Protein AF-A0A933IBF9-F1 (afdb_monomer_lite)

Radius of gyration: 13.33 Å; chains: 1; bounding box: 37×21×32 Å

Structure (mmCIF, N/CA/C/O backbone):
data_AF-A0A933IBF9-F1
#
_entry.id   AF-A0A933IBF9-F1
#
loop_
_atom_site.group_PDB
_atom_site.id
_atom_site.type_symbol
_atom_site.label_atom_id
_atom_site.label_alt_id
_atom_site.label_comp_id
_atom_site.label_asym_id
_atom_site.label_entity_id
_atom_site.label_seq_id
_atom_site.pdbx_PDB_ins_code
_atom_site.Cartn_x
_atom_site.Cartn_y
_atom_site.Cartn_z
_atom_site.occupancy
_atom_site.B_iso_or_equiv
_atom_site.auth_seq_id
_atom_site.auth_comp_id
_atom_site.auth_asym_id
_atom_site.auth_atom_id
_atom_site.pdbx_PDB_model_num
ATOM 1 N N . MET A 1 1 ? 18.245 4.380 19.581 1.00 36.62 1 MET A N 1
ATOM 2 C CA . MET A 1 1 ? 18.684 5.538 18.782 1.00 36.62 1 MET A CA 1
ATOM 3 C C . MET A 1 1 ? 17.581 5.829 17.771 1.00 36.62 1 MET A C 1
ATOM 5 O O . MET A 1 1 ? 17.609 5.243 16.704 1.00 36.62 1 MET A O 1
ATOM 9 N N . ILE A 1 2 ? 16.602 6.629 18.232 1.00 41.06 2 ILE A N 1
ATOM 10 C CA . ILE A 1 2 ? 15.610 7.487 17.538 1.00 41.06 2 ILE A CA 1
ATOM 11 C C . ILE A 1 2 ? 14.765 6.877 16.372 1.00 41.06 2 ILE A C 1
ATOM 13 O O . ILE A 1 2 ? 15.323 6.340 15.432 1.00 41.06 2 ILE A O 1
ATOM 17 N N . ASP A 1 3 ? 13.425 6.950 16.269 1.00 47.00 3 ASP A N 1
ATOM 18 C CA . ASP A 1 3 ? 12.416 7.578 17.145 1.00 47.00 3 ASP A CA 1
ATOM 19 C C . ASP A 1 3 ? 10.919 7.409 16.752 1.00 47.00 3 ASP A C 1
ATOM 21 O O . ASP A 1 3 ? 10.118 8.151 17.290 1.00 47.00 3 ASP A O 1
ATOM 25 N N . GLN A 1 4 ? 10.437 6.571 15.815 1.00 43.28 4 GLN A N 1
ATOM 26 C CA . GLN A 1 4 ? 9.064 6.810 15.270 1.00 43.28 4 GLN A CA 1
ATOM 27 C C . GLN A 1 4 ? 8.078 5.634 15.251 1.00 43.28 4 GLN A C 1
ATOM 29 O O . GLN A 1 4 ? 7.389 5.384 14.266 1.00 43.28 4 GLN A O 1
ATOM 34 N N . THR A 1 5 ? 7.881 5.015 16.417 1.00 46.44 5 THR A N 1
ATOM 35 C CA . THR A 1 5 ? 6.589 4.381 16.775 1.00 46.44 5 THR A CA 1
ATOM 36 C C . THR A 1 5 ? 5.510 5.440 17.099 1.00 46.44 5 THR A C 1
ATOM 38 O O . THR A 1 5 ? 4.365 5.108 17.406 1.00 46.44 5 THR A O 1
ATOM 41 N N . GLU A 1 6 ? 5.843 6.730 17.018 1.00 53.41 6 GLU A N 1
ATOM 42 C CA . GLU A 1 6 ? 4.961 7.852 17.340 1.00 53.41 6 GLU A CA 1
ATOM 43 C C . GLU A 1 6 ? 4.094 8.295 16.173 1.00 53.41 6 GLU A C 1
ATOM 45 O O . GLU A 1 6 ? 4.232 9.392 15.627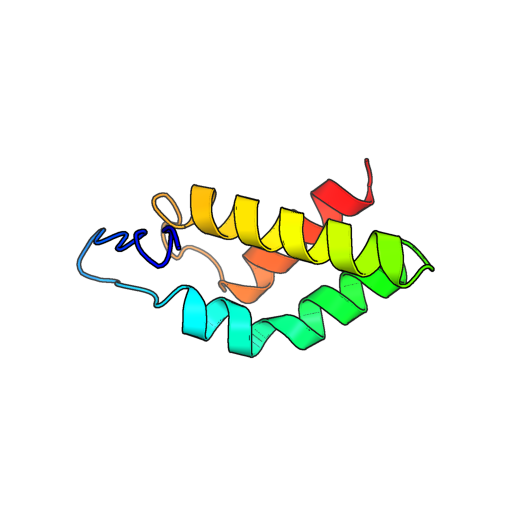 1.00 53.41 6 GLU A O 1
ATOM 50 N N . LYS A 1 7 ? 3.111 7.475 15.824 1.00 47.38 7 LYS A N 1
ATOM 51 C CA . LYS A 1 7 ? 1.954 8.062 15.164 1.00 47.38 7 LYS A CA 1
ATOM 52 C C . LYS A 1 7 ? 0.673 7.354 15.565 1.00 47.38 7 LYS A C 1
ATOM 54 O O . LYS A 1 7 ? -0.009 6.674 14.809 1.00 47.38 7 LYS A O 1
ATOM 59 N N . ASN A 1 8 ? 0.397 7.551 16.849 1.00 45.44 8 ASN A N 1
ATOM 60 C CA . ASN A 1 8 ? -0.902 7.411 17.473 1.00 45.44 8 ASN A CA 1
ATOM 61 C C . ASN A 1 8 ? -1.846 8.435 16.808 1.00 45.44 8 ASN A C 1
ATOM 63 O O . ASN A 1 8 ? -1.970 9.567 17.269 1.00 45.44 8 ASN A O 1
ATOM 67 N N . ILE A 1 9 ? -2.464 8.087 15.674 1.00 52.16 9 ILE A N 1
ATOM 68 C CA . ILE A 1 9 ? -3.636 8.830 15.192 1.00 52.16 9 ILE A CA 1
ATOM 69 C C . ILE A 1 9 ? -4.820 8.301 15.987 1.00 52.16 9 ILE A C 1
ATOM 71 O O . ILE A 1 9 ? -5.468 7.334 15.599 1.00 52.16 9 ILE A O 1
ATOM 75 N N . GLN A 1 10 ? -5.097 8.945 17.116 1.00 57.00 10 GLN A N 1
ATOM 76 C CA . GLN A 1 10 ? -6.451 8.937 17.642 1.00 57.00 10 GLN A CA 1
ATOM 77 C C . GLN A 1 10 ? -7.298 9.865 16.773 1.00 57.00 10 GLN A C 1
ATOM 79 O O . GLN A 1 10 ? -7.110 11.080 16.792 1.00 57.00 10 GLN A O 1
ATOM 84 N N . ALA A 1 11 ? -8.231 9.301 16.009 1.00 44.19 11 ALA A N 1
ATOM 85 C CA . ALA A 1 11 ? -9.277 10.074 15.354 1.00 44.19 11 ALA A CA 1
ATOM 86 C C . ALA A 1 11 ? -10.593 9.281 15.326 1.00 44.19 11 ALA A C 1
ATOM 88 O O . ALA A 1 11 ? -10.875 8.540 14.391 1.00 44.19 11 ALA A O 1
ATOM 89 N N . GLY A 1 12 ? -11.410 9.492 16.363 1.00 38.81 12 GLY A N 1
ATOM 90 C CA . GLY A 1 12 ? -12.852 9.224 16.363 1.00 38.81 12 GLY A CA 1
ATOM 91 C C . GLY A 1 12 ? -13.300 7.788 16.695 1.00 38.81 12 GLY A C 1
ATOM 92 O O . GLY A 1 12 ? -12.519 6.848 16.594 1.00 38.81 12 GLY A O 1
ATOM 93 N N . PRO A 1 13 ? -14.581 7.602 17.081 1.00 41.41 13 PRO A N 1
ATOM 94 C CA . PRO A 1 13 ? -15.145 6.362 17.646 1.00 41.41 13 PRO A CA 1
ATOM 95 C C . PRO A 1 13 ? -15.162 5.137 16.706 1.00 41.41 13 PRO A C 1
ATOM 97 O O . PRO A 1 13 ? -15.603 4.067 17.111 1.00 41.41 13 PRO A O 1
ATOM 100 N N . GLN A 1 14 ? -14.635 5.263 15.485 1.00 51.00 14 GLN A N 1
ATOM 101 C CA . GLN A 1 14 ? -14.395 4.168 14.544 1.00 51.00 14 GLN A CA 1
ATOM 102 C C . GLN A 1 14 ? -12.876 4.021 14.326 1.00 51.00 14 GLN A C 1
ATOM 104 O O . GLN A 1 14 ? -12.361 4.252 13.233 1.00 51.00 14 GLN A O 1
ATOM 109 N N . SER A 1 15 ? -12.137 3.723 15.397 1.00 57.88 15 SER A N 1
ATOM 110 C CA . SER A 1 15 ? -10.674 3.603 15.368 1.00 57.88 15 SER A CA 1
ATOM 111 C C . SER A 1 15 ? -10.257 2.348 14.598 1.00 57.88 15 SER A C 1
ATOM 113 O O . SER A 1 15 ? -10.084 1.283 15.186 1.00 57.88 15 SER A O 1
ATOM 115 N N . TYR A 1 16 ? -10.102 2.451 13.279 1.00 62.75 16 TYR A N 1
ATOM 116 C CA . TYR A 1 16 ? -9.450 1.401 12.501 1.00 62.75 16 TYR A CA 1
ATOM 117 C C . TYR A 1 16 ? -7.969 1.358 12.872 1.00 62.75 16 TYR A C 1
ATOM 119 O O . TYR A 1 16 ? -7.249 2.334 12.648 1.00 62.75 16 TYR A O 1
ATOM 127 N N . ASP A 1 17 ? -7.501 0.229 13.410 1.00 74.38 17 ASP A N 1
ATOM 128 C CA . ASP A 1 17 ? -6.069 0.020 13.585 1.00 74.38 17 ASP A CA 1
ATOM 129 C C . ASP A 1 17 ? -5.424 -0.129 12.203 1.00 74.38 17 ASP A C 1
ATOM 131 O O . ASP A 1 17 ? -5.556 -1.141 11.508 1.00 74.38 17 ASP A O 1
ATOM 135 N N . ILE A 1 18 ? -4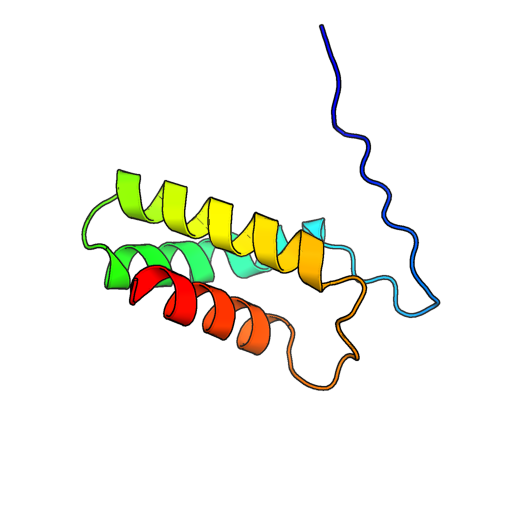.714 0.916 11.782 1.00 71.81 18 ILE A N 1
ATOM 136 C CA . ILE A 1 18 ? -4.001 0.923 10.510 1.00 71.81 18 ILE A CA 1
ATOM 137 C C . ILE A 1 18 ? -2.963 -0.201 10.443 1.00 71.81 18 ILE A C 1
ATOM 139 O O . ILE A 1 18 ? -2.695 -0.705 9.356 1.00 71.81 18 ILE A O 1
ATOM 143 N N . LYS A 1 19 ? -2.413 -0.653 11.579 1.00 77.31 19 LYS A N 1
ATOM 144 C CA . LYS A 1 19 ? -1.488 -1.791 11.608 1.00 77.31 19 LYS A CA 1
ATOM 145 C C . LYS A 1 19 ? -2.197 -3.081 11.232 1.00 77.31 19 LYS A C 1
ATOM 147 O O . LYS A 1 19 ? -1.649 -3.860 10.454 1.00 77.31 19 LYS A O 1
ATOM 152 N N . GLU A 1 20 ? -3.410 -3.294 11.727 1.00 81.50 20 GLU A N 1
ATOM 153 C CA . GLU A 1 20 ? -4.219 -4.468 11.395 1.00 81.50 20 GLU A CA 1
ATOM 154 C C . GLU A 1 20 ? -4.607 -4.459 9.912 1.00 81.50 20 GLU A C 1
ATOM 156 O O . GLU A 1 20 ? -4.444 -5.459 9.205 1.00 81.50 20 GLU A O 1
ATOM 161 N N . VAL A 1 21 ? -5.021 -3.292 9.413 1.00 80.56 21 VAL A N 1
ATOM 162 C CA . VAL A 1 21 ? -5.323 -3.071 7.995 1.00 80.56 21 VAL A CA 1
ATOM 163 C C . VAL A 1 21 ? -4.107 -3.365 7.118 1.00 80.56 21 VAL A C 1
ATOM 165 O O . VAL A 1 21 ? -4.227 -4.102 6.137 1.00 80.56 21 VAL A O 1
ATOM 168 N N . ILE A 1 22 ? -2.942 -2.809 7.457 1.00 81.69 22 ILE A N 1
ATOM 169 C CA . ILE A 1 22 ? -1.702 -3.007 6.700 1.00 81.69 22 ILE A CA 1
ATOM 170 C C . ILE A 1 22 ? -1.306 -4.478 6.734 1.00 81.69 22 ILE A C 1
ATOM 172 O O . ILE A 1 22 ? -1.081 -5.062 5.681 1.00 81.69 22 ILE A O 1
ATOM 176 N N . THR A 1 23 ? -1.270 -5.105 7.909 1.00 83.81 23 THR A N 1
ATOM 177 C CA . THR A 1 23 ? -0.834 -6.501 8.059 1.00 83.81 23 THR A CA 1
ATOM 178 C C . THR A 1 23 ? -1.715 -7.438 7.238 1.00 83.81 23 THR A C 1
ATOM 180 O O . THR A 1 23 ? -1.199 -8.220 6.438 1.00 83.81 23 THR A O 1
ATOM 183 N N . SER A 1 24 ? -3.036 -7.274 7.334 1.00 86.56 24 SER A N 1
ATOM 184 C CA . SER A 1 24 ? -4.019 -8.116 6.643 1.00 86.56 24 SER A CA 1
ATOM 185 C C . SER A 1 24 ? -4.022 -7.936 5.121 1.00 86.56 24 SER A C 1
ATOM 187 O O . SER A 1 24 ? -4.357 -8.865 4.388 1.00 86.56 24 SER A O 1
ATOM 189 N N . ASN A 1 25 ? -3.647 -6.753 4.621 1.00 86.00 25 ASN A N 1
ATOM 190 C CA . ASN A 1 25 ? -3.676 -6.440 3.187 1.00 86.00 25 ASN A CA 1
ATOM 191 C C . ASN A 1 25 ? -2.284 -6.399 2.534 1.00 86.00 25 ASN A C 1
ATOM 193 O O . ASN A 1 25 ? -2.200 -6.370 1.306 1.00 86.00 25 ASN A O 1
ATOM 197 N N . SER A 1 26 ? -1.207 -6.454 3.323 1.00 84.88 26 SER A N 1
ATOM 198 C CA . SER A 1 26 ? 0.199 -6.376 2.896 1.00 84.88 26 SER A CA 1
ATOM 199 C C . SER A 1 26 ? 0.501 -7.279 1.709 1.00 84.88 26 SER A C 1
ATOM 201 O O . SER A 1 26 ? 0.931 -6.814 0.655 1.00 84.88 26 SER A O 1
ATOM 203 N N . GLN A 1 27 ? 0.187 -8.566 1.835 1.00 89.38 27 GLN A N 1
ATOM 204 C CA . GLN A 1 27 ? 0.482 -9.554 0.810 1.00 89.38 27 GLN A CA 1
ATOM 205 C C . GLN A 1 27 ? -0.353 -9.351 -0.464 1.00 89.38 27 GLN A C 1
ATOM 207 O O . GLN A 1 27 ? 0.136 -9.587 -1.569 1.00 89.38 27 GLN A O 1
ATOM 212 N N . ALA A 1 28 ? -1.606 -8.910 -0.334 1.00 90.31 28 ALA A N 1
ATOM 213 C CA . ALA A 1 28 ? -2.490 -8.671 -1.473 1.00 90.31 28 ALA A CA 1
ATOM 214 C C . ALA A 1 28 ? -2.063 -7.431 -2.273 1.00 90.31 28 ALA A C 1
ATOM 216 O O . ALA A 1 28 ? -1.993 -7.492 -3.503 1.00 90.31 28 ALA A O 1
ATOM 217 N N . ILE A 1 29 ? -1.729 -6.342 -1.572 1.00 90.00 29 ILE A N 1
ATOM 218 C CA . ILE A 1 29 ? -1.232 -5.100 -2.171 1.00 90.00 29 ILE A CA 1
ATOM 219 C C . ILE A 1 29 ? 0.137 -5.327 -2.798 1.00 90.00 29 ILE A C 1
ATOM 221 O O . ILE A 1 29 ? 0.310 -4.991 -3.961 1.00 90.00 29 ILE A O 1
ATOM 225 N N . TYR A 1 30 ? 1.055 -6.011 -2.115 1.00 91.12 30 TYR A N 1
ATOM 226 C CA . TYR A 1 30 ? 2.362 -6.338 -2.681 1.00 91.12 30 TYR A CA 1
ATOM 227 C C . TYR A 1 30 ? 2.251 -7.128 -3.991 1.00 91.12 30 TYR A C 1
ATOM 229 O O . TYR A 1 30 ? 2.889 -6.792 -4.984 1.00 91.12 30 TYR A O 1
ATOM 237 N N . ARG A 1 31 ? 1.377 -8.145 -4.042 1.00 92.19 31 ARG A N 1
ATOM 238 C CA . ARG A 1 31 ? 1.120 -8.899 -5.282 1.00 92.19 31 ARG A CA 1
ATOM 239 C C . ARG A 1 31 ? 0.517 -8.028 -6.383 1.00 92.19 31 ARG A C 1
ATOM 241 O O . ARG A 1 31 ? 0.768 -8.292 -7.554 1.00 92.19 31 ARG A O 1
ATOM 248 N N . LEU A 1 32 ? -0.318 -7.047 -6.038 1.00 90.56 32 LEU A N 1
ATOM 249 C CA . LEU A 1 32 ? -0.861 -6.093 -7.004 1.00 90.56 32 LEU A CA 1
ATOM 250 C C . LEU A 1 32 ? 0.239 -5.173 -7.532 1.00 90.56 32 LEU A C 1
ATOM 252 O O . LEU A 1 32 ? 0.394 -5.081 -8.742 1.00 90.56 32 LEU A O 1
ATOM 256 N N . CYS A 1 33 ? 1.026 -4.570 -6.645 1.00 90.81 33 CYS A N 1
ATOM 257 C CA . CYS A 1 33 ? 2.159 -3.724 -6.996 1.00 90.81 33 CYS A CA 1
ATOM 258 C C . CYS A 1 33 ? 3.155 -4.474 -7.881 1.00 90.81 33 CYS A C 1
ATOM 260 O O . CYS A 1 33 ? 3.526 -3.967 -8.927 1.00 90.81 33 CYS A O 1
ATOM 262 N N . TYR A 1 34 ? 3.473 -5.727 -7.555 1.00 92.69 34 TYR A N 1
ATOM 263 C CA . TYR A 1 34 ? 4.340 -6.569 -8.377 1.00 92.69 34 TYR A CA 1
ATOM 264 C C . TYR A 1 34 ? 3.782 -6.841 -9.779 1.00 92.69 34 TYR A C 1
ATOM 266 O O . TYR A 1 34 ? 4.532 -6.846 -10.749 1.00 92.69 34 TYR A O 1
ATOM 274 N N . ARG A 1 35 ? 2.462 -7.025 -9.918 1.00 90.44 35 ARG A N 1
ATOM 275 C CA . ARG A 1 35 ? 1.829 -7.144 -11.243 1.00 90.44 35 ARG A CA 1
ATOM 276 C C . ARG A 1 35 ? 1.852 -5.837 -12.036 1.00 90.44 35 ARG A C 1
ATOM 278 O O . ARG A 1 35 ? 1.795 -5.900 -13.256 1.00 90.44 35 ARG A O 1
ATOM 285 N N . LEU A 1 36 ? 1.882 -4.691 -11.358 1.00 87.44 36 LEU A N 1
ATOM 286 C CA . LEU A 1 36 ? 1.921 -3.372 -11.992 1.00 87.44 36 LEU A CA 1
ATOM 287 C C . LEU A 1 36 ? 3.345 -2.989 -12.414 1.00 87.44 36 LEU A C 1
ATOM 289 O O . LEU A 1 36 ? 3.520 -2.447 -13.497 1.00 87.44 36 LEU A O 1
ATOM 293 N N . THR A 1 37 ? 4.352 -3.294 -11.593 1.00 90.50 37 THR A N 1
ATOM 294 C CA . THR A 1 37 ? 5.742 -2.878 -11.832 1.00 90.50 37 THR A CA 1
ATOM 295 C C . THR A 1 37 ? 6.586 -3.929 -12.550 1.00 90.50 37 THR A C 1
ATOM 297 O O . THR A 1 37 ? 7.563 -3.590 -13.205 1.00 90.50 37 THR A O 1
ATOM 300 N N . GLY A 1 38 ? 6.258 -5.219 -12.417 1.00 90.44 38 GLY A N 1
ATOM 301 C CA . GLY A 1 38 ? 7.034 -6.320 -12.999 1.00 90.44 38 GLY A CA 1
ATOM 302 C C . GLY A 1 38 ? 8.393 -6.585 -12.330 1.00 90.44 38 GLY A C 1
ATOM 303 O O . GLY A 1 38 ? 9.076 -7.536 -12.705 1.00 90.44 38 GLY A O 1
ATOM 304 N N . ASN A 1 39 ? 8.778 -5.798 -11.321 1.00 91.12 39 ASN A N 1
ATOM 305 C CA . ASN A 1 39 ? 10.032 -5.930 -10.579 1.00 91.12 39 ASN A CA 1
ATOM 306 C C . ASN A 1 39 ? 9.782 -5.867 -9.064 1.00 91.12 39 ASN A C 1
ATOM 308 O O . ASN A 1 39 ? 8.910 -5.145 -8.585 1.00 91.12 39 ASN A O 1
ATOM 312 N N . VAL A 1 40 ? 10.564 -6.639 -8.310 1.00 91.56 40 VAL A N 1
ATOM 313 C CA . VAL A 1 40 ? 10.503 -6.756 -6.849 1.00 91.56 40 VAL A CA 1
ATOM 314 C C . VAL A 1 40 ? 10.817 -5.433 -6.152 1.00 91.56 40 VAL A C 1
ATOM 316 O O . VAL A 1 40 ? 10.109 -5.087 -5.211 1.00 91.56 40 VAL A O 1
ATOM 319 N N . GLU A 1 41 ? 11.850 -4.706 -6.582 1.00 91.44 41 GLU A N 1
ATOM 320 C CA . GLU A 1 41 ? 12.247 -3.453 -5.917 1.00 91.44 41 GLU A CA 1
ATOM 321 C C . GLU A 1 41 ? 11.179 -2.372 -6.095 1.00 91.44 41 GLU A C 1
ATOM 323 O O . GLU A 1 41 ? 10.621 -1.889 -5.110 1.00 91.44 41 GLU A O 1
ATOM 328 N N . ASP A 1 42 ? 10.752 -2.131 -7.333 1.00 89.62 42 ASP A N 1
ATOM 329 C CA . ASP A 1 42 ? 9.673 -1.185 -7.628 1.00 89.62 42 ASP A CA 1
ATOM 330 C C . ASP A 1 42 ? 8.359 -1.581 -6.935 1.00 89.62 42 ASP A C 1
ATOM 332 O O . ASP A 1 42 ? 7.599 -0.731 -6.475 1.00 89.62 42 ASP A O 1
ATOM 336 N N . ALA A 1 43 ? 8.080 -2.884 -6.806 1.00 90.56 43 ALA A N 1
ATOM 337 C CA . ALA A 1 43 ? 6.897 -3.359 -6.095 1.00 90.56 43 ALA A CA 1
ATOM 338 C C . ALA A 1 43 ? 6.945 -3.039 -4.597 1.00 90.56 43 ALA A C 1
ATO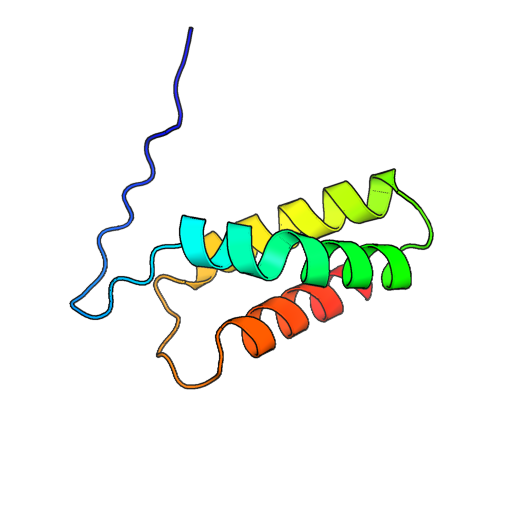M 340 O O . ALA A 1 43 ? 5.907 -2.699 -4.023 1.00 90.56 43 ALA A O 1
ATOM 341 N N . LYS A 1 44 ? 8.114 -3.160 -3.952 1.00 89.19 44 LYS A N 1
ATOM 342 C CA . LYS A 1 44 ? 8.294 -2.801 -2.537 1.00 89.19 44 LYS A CA 1
ATOM 343 C C . LYS A 1 44 ? 8.101 -1.303 -2.337 1.00 89.19 44 LYS A C 1
ATOM 345 O O . LYS A 1 44 ? 7.332 -0.926 -1.452 1.00 89.19 44 LYS A O 1
ATOM 350 N N . ASP A 1 45 ? 8.727 -0.485 -3.177 1.00 91.12 45 ASP A N 1
ATOM 351 C CA . ASP A 1 45 ? 8.631 0.975 -3.106 1.00 91.12 45 ASP A CA 1
ATOM 352 C C . ASP A 1 45 ? 7.191 1.443 -3.325 1.00 91.12 45 ASP A C 1
ATOM 354 O O . ASP A 1 45 ? 6.631 2.184 -2.513 1.00 91.12 45 ASP A O 1
ATOM 358 N N . LEU A 1 46 ? 6.533 0.906 -4.354 1.00 90.62 46 LEU A N 1
ATOM 359 C CA . LEU A 1 46 ? 5.131 1.182 -4.638 1.00 90.62 46 LEU A CA 1
ATOM 360 C C . LEU A 1 46 ? 4.224 0.762 -3.473 1.00 90.62 46 LEU A C 1
ATOM 362 O O . LEU A 1 46 ? 3.329 1.507 -3.079 1.00 90.62 46 LEU A O 1
ATOM 366 N N . THR A 1 47 ? 4.463 -0.414 -2.888 1.00 89.94 47 THR A N 1
ATOM 367 C CA . THR A 1 47 ? 3.698 -0.911 -1.733 1.00 89.94 47 THR A CA 1
ATOM 368 C C . THR A 1 47 ? 3.854 0.004 -0.520 1.00 89.94 47 THR A C 1
ATOM 370 O O . THR A 1 47 ? 2.870 0.288 0.167 1.00 89.94 47 THR A O 1
ATOM 373 N N . GLN A 1 48 ? 5.067 0.492 -0.250 1.00 89.38 48 GLN A N 1
ATOM 374 C CA . GLN A 1 48 ? 5.291 1.443 0.835 1.00 89.38 48 GLN A CA 1
ATOM 375 C C . GLN A 1 48 ? 4.551 2.759 0.595 1.00 89.38 48 GLN A C 1
ATOM 377 O O . GLN A 1 48 ? 3.835 3.224 1.484 1.00 89.38 48 GLN A O 1
ATOM 382 N N . GLU A 1 49 ? 4.657 3.332 -0.604 1.00 90.56 49 GLU A N 1
ATOM 383 C CA . GLU A 1 49 ? 3.990 4.592 -0.942 1.00 90.56 49 GLU A CA 1
ATOM 384 C C . GLU A 1 49 ? 2.458 4.467 -0.838 1.00 90.56 49 GLU A C 1
ATOM 386 O O . GLU A 1 49 ? 1.786 5.372 -0.329 1.00 90.56 49 GLU A O 1
ATOM 391 N N . VAL A 1 50 ? 1.894 3.311 -1.215 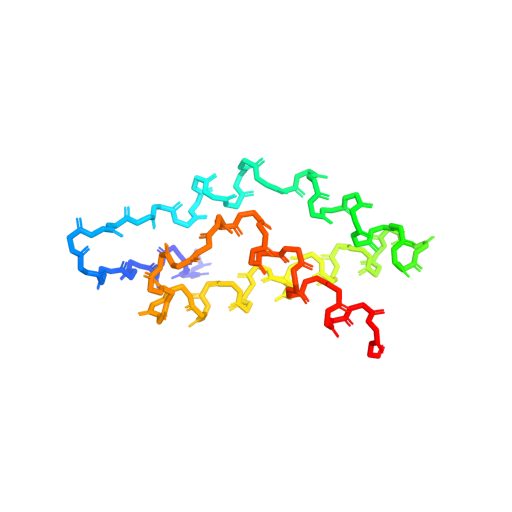1.00 90.69 50 VAL A N 1
ATOM 392 C CA . VAL A 1 50 ? 0.469 2.999 -1.005 1.00 90.69 50 VAL A CA 1
ATOM 393 C C . VAL A 1 50 ? 0.097 3.095 0.469 1.00 90.69 50 VAL A C 1
ATOM 395 O O . VAL A 1 50 ? -0.880 3.767 0.808 1.00 90.69 50 VAL A O 1
ATOM 398 N N . PHE A 1 51 ? 0.863 2.458 1.356 1.00 85.88 51 PHE A N 1
ATOM 399 C CA . PHE A 1 51 ? 0.561 2.474 2.786 1.00 85.88 51 PHE A CA 1
ATOM 400 C C . PHE A 1 51 ? 0.771 3.843 3.425 1.00 85.88 51 PHE A C 1
ATOM 402 O O . PHE A 1 51 ? -0.030 4.233 4.272 1.00 85.88 51 PHE A O 1
ATOM 409 N N . ILE A 1 52 ? 1.763 4.618 2.986 1.00 87.38 52 ILE A N 1
ATOM 410 C CA . ILE A 1 52 ? 1.972 5.994 3.453 1.00 87.38 52 ILE A CA 1
ATOM 411 C C . ILE A 1 52 ? 0.783 6.882 3.062 1.00 87.38 52 ILE A C 1
ATOM 413 O O . ILE A 1 52 ? 0.291 7.664 3.882 1.00 87.38 52 ILE A O 1
ATOM 417 N N . ARG A 1 53 ? 0.277 6.761 1.828 1.00 86.62 53 ARG A N 1
ATOM 418 C CA . ARG A 1 53 ? -0.915 7.504 1.388 1.00 86.62 53 ARG A CA 1
ATOM 419 C C . ARG A 1 53 ? -2.179 7.035 2.085 1.00 86.62 53 ARG A C 1
ATOM 421 O O . ARG A 1 53 ? -2.989 7.874 2.476 1.00 86.62 53 ARG A O 1
ATOM 428 N N . ALA A 1 54 ? -2.321 5.730 2.292 1.00 85.38 54 ALA A N 1
ATOM 429 C CA . ALA A 1 54 ? -3.418 5.174 3.066 1.00 85.38 54 ALA A CA 1
ATOM 430 C C . ALA A 1 54 ? -3.399 5.714 4.500 1.00 85.38 54 ALA A C 1
ATOM 432 O O . ALA A 1 54 ? -4.400 6.195 5.007 1.00 85.38 54 ALA A O 1
ATOM 433 N N . TYR A 1 55 ? -2.235 5.746 5.132 1.00 82.31 55 TYR A N 1
ATOM 434 C CA . TYR A 1 55 ? -2.070 6.293 6.468 1.00 82.31 55 TYR A CA 1
ATOM 435 C C . TYR A 1 55 ? -2.458 7.783 6.541 1.00 82.31 55 TYR A C 1
ATOM 437 O O . TYR A 1 55 ? -3.198 8.199 7.431 1.00 82.31 55 TYR A O 1
ATOM 445 N N . LYS A 1 56 ? -2.020 8.594 5.566 1.00 84.06 56 LYS A N 1
ATOM 446 C CA . LYS A 1 56 ? -2.371 10.025 5.480 1.00 84.06 56 LYS A CA 1
ATOM 447 C C . LYS A 1 56 ? -3.861 10.258 5.196 1.00 84.06 56 LYS A C 1
ATOM 449 O O . LYS A 1 56 ? -4.423 11.235 5.679 1.00 84.06 56 LYS A O 1
ATOM 454 N N . GLY A 1 57 ? -4.492 9.386 4.409 1.00 80.38 57 GLY A N 1
ATOM 455 C CA . GLY A 1 57 ? -5.897 9.500 4.016 1.00 80.38 57 GLY A CA 1
ATOM 456 C C . GLY A 1 57 ? -6.891 8.886 5.005 1.00 80.38 57 GLY A C 1
ATOM 457 O O . GLY A 1 57 ? -8.069 9.239 4.960 1.00 80.38 57 GLY A O 1
ATOM 458 N N . LEU A 1 58 ? -6.439 8.001 5.904 1.00 75.88 58 LEU A N 1
ATOM 459 C CA . LEU A 1 58 ? -7.306 7.255 6.822 1.00 75.88 58 LEU A CA 1
ATOM 460 C C . LEU A 1 58 ? -8.075 8.185 7.765 1.00 75.88 58 LEU A C 1
ATOM 462 O O . LEU A 1 58 ? -9.248 7.953 8.028 1.00 75.88 58 LEU A O 1
ATOM 466 N N . GLY A 1 59 ? -7.453 9.286 8.198 1.00 72.38 59 GLY A N 1
ATOM 467 C CA . GLY A 1 59 ? -8.111 10.292 9.039 1.00 72.38 59 GLY A CA 1
ATOM 468 C C . GLY A 1 59 ? -9.313 10.979 8.374 1.00 72.38 59 GLY A C 1
ATOM 469 O O . GLY A 1 59 ? -10.142 11.557 9.065 1.00 72.38 59 GLY A O 1
ATOM 470 N N . ASN A 1 60 ? -9.433 10.898 7.044 1.00 71.69 60 ASN A N 1
ATOM 471 C CA . ASN A 1 60 ? -10.567 11.423 6.279 1.00 71.69 60 ASN A CA 1
ATOM 472 C C . ASN A 1 60 ? -11.407 10.302 5.633 1.00 71.69 60 ASN A C 1
ATOM 474 O O . ASN A 1 60 ? -12.310 10.563 4.834 1.00 71.69 60 ASN A O 1
ATOM 478 N N . PHE A 1 61 ? -11.105 9.038 5.941 1.00 72.88 61 PHE A N 1
ATOM 479 C CA . PHE A 1 61 ? -11.821 7.898 5.396 1.00 72.88 61 PHE A CA 1
ATOM 480 C C . PHE A 1 61 ? -13.169 7.742 6.104 1.00 72.88 61 PHE A C 1
ATOM 482 O O . PHE A 1 61 ? -13.262 7.258 7.226 1.00 72.88 61 PHE A O 1
ATOM 489 N N . LYS A 1 62 ? -14.248 8.140 5.425 1.00 68.19 62 LYS A N 1
ATOM 490 C CA . LYS A 1 62 ? -15.617 8.144 5.973 1.00 68.19 62 LYS A CA 1
ATOM 491 C C . LYS A 1 62 ? -16.298 6.764 6.014 1.00 68.19 62 LYS A C 1
ATOM 493 O O . LYS A 1 62 ? -17.516 6.706 6.140 1.00 68.19 62 LYS A O 1
ATOM 498 N N . GLY A 1 63 ? -15.560 5.665 5.828 1.00 72.25 63 GLY A N 1
ATOM 499 C CA . GLY A 1 63 ? -16.121 4.305 5.850 1.00 72.25 63 GLY A CA 1
ATOM 500 C C . GLY A 1 63 ? -17.121 3.990 4.727 1.00 72.25 63 GLY A C 1
ATOM 501 O O . GLY A 1 63 ? -17.873 3.031 4.831 1.00 72.25 63 GLY A O 1
ATOM 502 N N . GLN A 1 64 ? -17.149 4.782 3.649 1.00 70.75 64 GLN A N 1
ATOM 503 C CA . GLN A 1 64 ? -18.107 4.622 2.540 1.00 70.75 64 GLN A CA 1
ATOM 504 C C . GLN A 1 64 ? -17.766 3.465 1.584 1.00 70.75 64 GLN A C 1
ATOM 506 O O . GLN A 1 64 ? -18.444 3.244 0.584 1.00 70.75 64 GLN A O 1
ATOM 511 N N . SER A 1 65 ? -16.668 2.759 1.821 1.00 73.94 65 SER A N 1
ATOM 512 C CA . SER A 1 65 ? -16.215 1.631 1.010 1.00 73.94 65 SER A CA 1
ATOM 513 C C . SER A 1 65 ? -15.437 0.668 1.895 1.00 73.94 65 SER A C 1
ATOM 515 O O . SER A 1 65 ? -14.980 1.046 2.972 1.00 73.94 65 SER A O 1
ATOM 517 N N . GLU A 1 66 ? -15.240 -0.566 1.441 1.00 83.38 66 GLU A N 1
ATOM 518 C CA . GLU A 1 66 ? -14.289 -1.461 2.095 1.00 83.38 66 GLU A CA 1
ATOM 519 C C . GLU A 1 66 ? -12.877 -0.861 2.034 1.00 83.38 66 GLU A C 1
ATOM 521 O O . GLU A 1 66 ? -12.430 -0.380 0.986 1.00 83.38 66 GLU A O 1
ATOM 526 N N . ILE A 1 67 ? -12.148 -0.923 3.150 1.00 81.06 67 ILE A N 1
ATOM 527 C CA . ILE A 1 67 ? -10.762 -0.436 3.247 1.00 81.06 67 ILE A CA 1
ATOM 528 C C . ILE A 1 67 ? -9.874 -1.081 2.179 1.00 81.06 67 ILE A C 1
ATOM 530 O O . ILE A 1 67 ? -9.046 -0.411 1.566 1.00 81.06 67 ILE A O 1
ATOM 534 N N . LYS A 1 68 ? -10.090 -2.369 1.892 1.00 82.31 68 LYS A N 1
ATOM 535 C CA . LYS A 1 68 ? -9.376 -3.097 0.841 1.00 82.31 68 LYS A CA 1
ATOM 536 C C . LYS A 1 68 ? -9.576 -2.457 -0.534 1.00 82.31 68 LYS A C 1
ATOM 538 O O . LYS A 1 68 ? -8.602 -2.207 -1.238 1.00 82.31 68 LYS A O 1
ATOM 543 N N . THR A 1 69 ? -10.815 -2.125 -0.891 1.00 86.56 69 THR A N 1
ATOM 544 C CA . THR A 1 69 ? -11.142 -1.443 -2.153 1.00 86.56 69 THR A CA 1
ATOM 545 C C . THR A 1 69 ? -10.459 -0.083 -2.240 1.00 86.56 69 THR A C 1
ATOM 547 O O . THR A 1 69 ? -9.937 0.292 -3.288 1.00 86.56 69 THR A O 1
ATOM 550 N N . TRP A 1 70 ? -10.399 0.647 -1.130 1.00 87.44 70 TRP A N 1
ATOM 551 C CA . TRP A 1 70 ? -9.711 1.930 -1.076 1.00 87.44 70 TRP A CA 1
ATOM 552 C C . TRP A 1 70 ? -8.188 1.805 -1.256 1.00 87.44 70 TRP A C 1
ATOM 554 O O . TRP A 1 70 ? -7.615 2.531 -2.068 1.00 87.44 70 TRP A O 1
ATOM 564 N N . LEU A 1 71 ? -7.544 0.832 -0.600 1.00 85.31 71 LEU A N 1
ATOM 565 C CA . LEU A 1 71 ? -6.114 0.540 -0.780 1.00 85.31 71 LEU A CA 1
ATOM 566 C C . LEU A 1 71 ? -5.775 0.154 -2.226 1.00 85.31 71 LEU A C 1
ATOM 568 O O . LEU A 1 71 ? -4.790 0.634 -2.784 1.00 85.31 71 LEU A O 1
ATOM 572 N N . TYR A 1 72 ? -6.616 -0.670 -2.856 1.00 87.75 72 TYR A N 1
ATOM 573 C CA . TYR A 1 72 ? -6.448 -1.060 -4.258 1.00 87.75 72 TYR A CA 1
ATOM 574 C C . TYR A 1 72 ? -6.488 0.152 -5.194 1.00 87.75 72 TYR A C 1
ATOM 576 O O . TYR A 1 72 ? -5.685 0.236 -6.122 1.00 87.75 72 TYR A O 1
ATOM 584 N N . ARG A 1 73 ? -7.375 1.121 -4.936 1.00 87.56 73 ARG A N 1
ATOM 585 C CA . ARG A 1 73 ? -7.436 2.362 -5.724 1.00 87.56 73 ARG A CA 1
ATOM 586 C C . ARG A 1 73 ? -6.144 3.163 -5.617 1.00 87.56 73 ARG A C 1
ATOM 588 O O . ARG A 1 73 ? -5.653 3.627 -6.638 1.00 87.56 73 ARG A O 1
ATOM 595 N N . ILE A 1 74 ? -5.580 3.297 -4.416 1.00 88.81 74 ILE A N 1
ATOM 596 C CA . ILE A 1 74 ? -4.311 4.013 -4.213 1.00 88.81 74 ILE A CA 1
ATOM 597 C C . ILE A 1 74 ? -3.178 3.326 -4.990 1.00 88.81 74 ILE A C 1
ATOM 599 O O . ILE A 1 74 ? -2.420 4.006 -5.677 1.00 88.81 74 ILE A O 1
ATOM 603 N N . ALA A 1 75 ? -3.100 1.992 -4.934 1.00 88.56 75 ALA A N 1
ATOM 604 C CA . ALA A 1 75 ? -2.090 1.215 -5.656 1.00 88.56 75 ALA A CA 1
ATOM 605 C C . ALA A 1 75 ? -2.182 1.377 -7.177 1.00 88.56 75 ALA A C 1
ATOM 607 O O . ALA A 1 75 ? -1.162 1.569 -7.831 1.00 88.56 75 ALA A O 1
ATOM 608 N N . ILE A 1 76 ? -3.394 1.356 -7.735 1.00 87.94 76 ILE A N 1
ATOM 609 C CA . ILE A 1 76 ? -3.609 1.557 -9.173 1.00 87.94 76 ILE A CA 1
ATOM 610 C C . ILE A 1 76 ? -3.240 2.987 -9.585 1.00 87.94 76 ILE A C 1
ATOM 612 O O . ILE A 1 76 ? -2.570 3.168 -10.597 1.00 87.94 76 ILE A O 1
ATOM 616 N N . ILE A 1 77 ? -3.632 3.996 -8.796 1.00 87.62 77 ILE A N 1
ATOM 617 C CA . ILE A 1 77 ? -3.296 5.405 -9.067 1.00 87.62 77 ILE A CA 1
ATOM 618 C C . ILE A 1 77 ? -1.779 5.602 -9.111 1.00 87.62 77 ILE A C 1
ATOM 620 O O . ILE A 1 77 ? -1.278 6.296 -9.986 1.00 87.62 77 ILE A O 1
ATOM 624 N N . LEU A 1 78 ? -1.057 4.992 -8.172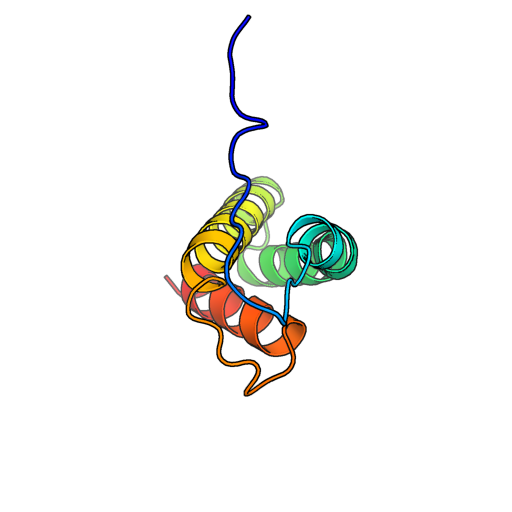 1.00 85.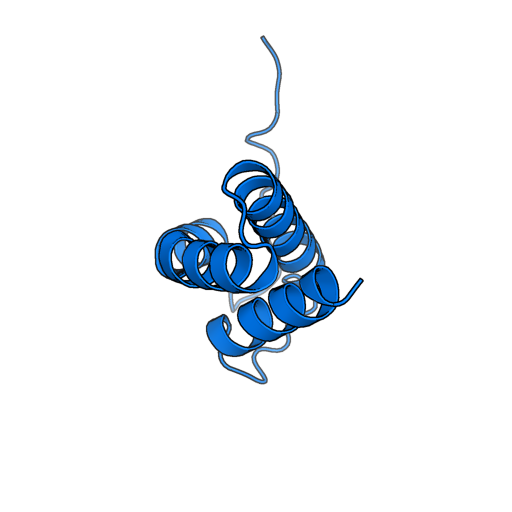50 78 LEU A N 1
ATOM 625 C CA . LEU A 1 78 ? 0.393 5.106 -8.094 1.00 85.50 78 LEU A CA 1
ATOM 626 C C . LEU A 1 78 ? 1.126 4.304 -9.173 1.00 85.50 78 LEU A C 1
ATOM 628 O O . LEU A 1 78 ? 2.105 4.792 -9.716 1.00 85.50 78 LEU A O 1
ATOM 632 N N . GLY A 1 79 ? 0.665 3.091 -9.486 1.00 81.12 79 GLY A N 1
ATOM 633 C CA . GLY A 1 79 ? 1.302 2.240 -10.495 1.00 81.12 79 GLY A CA 1
ATOM 634 C C . GLY A 1 79 ? 1.026 2.663 -11.940 1.00 81.12 79 GLY A C 1
ATOM 635 O O . GLY A 1 79 ? 1.613 2.094 -12.850 1.00 81.12 79 GLY A O 1
ATOM 636 N N . SER A 1 80 ? 0.126 3.627 -12.157 1.00 75.44 80 SER A N 1
ATOM 637 C CA . SER A 1 80 ? -0.167 4.195 -13.482 1.00 75.44 80 SER A CA 1
ATOM 638 C C . SER A 1 80 ? 0.657 5.451 -13.795 1.00 75.44 80 SER A C 1
ATOM 640 O O . SER A 1 80 ? 0.386 6.105 -14.802 1.00 75.44 80 SER A O 1
ATOM 642 N N . SER A 1 81 ? 1.573 5.838 -12.901 1.00 64.19 81 SER A N 1
ATOM 643 C CA . SER A 1 81 ? 2.287 7.115 -12.940 1.00 64.19 81 SER A CA 1
ATOM 644 C C . SER A 1 81 ? 3.735 6.993 -13.389 1.00 64.19 81 SER A C 1
ATOM 646 O O . SER A 1 81 ? 4.284 5.872 -13.357 1.00 64.19 81 SER A O 1
#

Sequence (81 aa):
MIDQTEKNIQAGPQSYDIKEVITSNSQAIYRLCYRLTGNVEDAKDLTQEVFIRAYKGLGNFKGQSEIKTWLYRIAIILGSS

Foldseek 3Di:
DDDPVPDPPPADPPDDPLVVVCVVCVVVQLVVLCVLPVDNVSSVVLSVVLSVVLVVCVNVPPVPDPSNVVSSVSSVVSSVD

InterPro domains:
  IPR007627 RNA polymerase sigma-70 region 2 [PF04542] (22-75)
  IPR013325 RNA polymerase sigma factor, region 2 [SSF88946] (18-76)
  IPR014284 RNA polymerase sigma-70-like domain [TIGR02937] (19-75)
  IPR039425 RNA polymerase sigma-70-like [PTHR43133] (9-75)

Secondary structure (DSSP, 8-state):
-----------SSS---HHHHHHHHHHHHHHHHHHHHSSHHHHHHHHHHHHHHHHHHHTT--SSS-HHHHHHHHHHHHHT-

pLDDT: mean 77.24, std 16.16, range [36.62, 92.69]

Organism: NCBI:txid2250710